Protein AF-A0AA37Q8C3-F1 (afdb_monomer_lite)

Foldseek 3Di:
DDDDDDDDDPPPPPDPPPPPDPPPPPPFDALQFAQWDWDDDPPWIFIAGHPVRHTPWIQDQLGTDCCSSLVVFPQLNVLLVLLSVLSNLLSVLLVQLVVLCVVLVVVCVPDDNDCDPVSVVSNVSSVVSNVSSVVSNVSSVVSNVSSSVRSSVPGDD

pLDDT: mean 83.64, std 17.83, range [39.44, 98.12]

Secondary structure (DSSP, 8-state):
-------------------------SS---HHHH-EEEEEETTEEEEEETTTTEEEEEEETTEE--TTTTTT-HHHHHHHHHHHHHHHHHHHHHHHHHHHHHHHHHHHTTS-S---HHHHHHHHHHHHHHHHHHHHHHHHHHHHHHHHHHHHHTS--

Structure (mmCIF, N/CA/C/O backbone):
data_AF-A0AA37Q8C3-F1
#
_entry.id   AF-A0AA37Q8C3-F1
#
loop_
_atom_site.group_PDB
_atom_site.id
_atom_site.type_symbol
_atom_site.label_atom_id
_atom_site.label_alt_id
_atom_site.label_comp_id
_atom_site.label_asym_id
_atom_site.label_entity_id
_atom_site.label_seq_id
_atom_site.pdbx_PDB_ins_code
_atom_site.Cartn_x
_atom_site.Cartn_y
_atom_site.Cartn_z
_atom_site.occupancy
_atom_site.B_iso_or_equiv
_atom_site.auth_seq_id
_atom_site.auth_comp_id
_atom_site.auth_asym_id
_atom_site.auth_atom_id
_atom_site.pdbx_PDB_model_num
ATOM 1 N N . MET A 1 1 ? -8.678 2.452 -49.371 1.00 44.50 1 MET A N 1
ATOM 2 C CA . MET A 1 1 ? -8.806 1.210 -48.578 1.00 44.50 1 MET A CA 1
ATOM 3 C C . MET A 1 1 ? -9.182 1.593 -47.155 1.00 44.50 1 MET A C 1
ATOM 5 O O . MET A 1 1 ? -8.345 2.089 -46.416 1.00 44.50 1 MET A O 1
ATOM 9 N N . ASP A 1 2 ? -10.467 1.445 -46.835 1.00 45.19 2 ASP A N 1
ATOM 10 C CA . ASP A 1 2 ? -11.097 1.770 -45.552 1.00 45.19 2 ASP A CA 1
ATOM 11 C C . ASP A 1 2 ? -10.782 0.729 -44.467 1.00 45.19 2 ASP A C 1
ATOM 13 O O . ASP A 1 2 ? -10.967 -0.470 -44.677 1.00 45.19 2 ASP A O 1
ATOM 17 N N . ARG A 1 3 ? -10.396 1.185 -43.269 1.00 43.84 3 ARG A N 1
ATOM 18 C CA . ARG A 1 3 ? -10.424 0.385 -42.029 1.00 43.84 3 ARG A CA 1
ATOM 19 C C . ARG A 1 3 ? -11.045 1.184 -40.880 1.00 43.84 3 ARG A C 1
ATOM 21 O O . ARG A 1 3 ? -10.449 1.407 -39.834 1.00 43.84 3 ARG A O 1
ATOM 28 N N . ARG A 1 4 ? -12.303 1.575 -41.084 1.00 52.53 4 ARG A N 1
ATOM 29 C CA . ARG A 1 4 ? -13.270 1.813 -40.008 1.00 52.53 4 ARG A CA 1
ATOM 30 C C . ARG A 1 4 ? -13.690 0.461 -39.428 1.00 52.53 4 ARG A C 1
ATOM 32 O O . ARG A 1 4 ? -14.392 -0.280 -40.108 1.00 52.53 4 ARG A O 1
ATOM 39 N N . ARG A 1 5 ? -13.315 0.145 -38.184 1.00 56.84 5 ARG A N 1
ATOM 40 C CA . ARG A 1 5 ? -14.065 -0.804 -37.340 1.00 56.84 5 ARG A CA 1
ATOM 41 C C . ARG A 1 5 ? -14.096 -0.326 -35.893 1.00 56.84 5 ARG A C 1
ATOM 43 O O . ARG A 1 5 ? -13.137 -0.448 -35.144 1.00 56.84 5 ARG A O 1
ATOM 50 N N . LEU A 1 6 ? -15.256 0.239 -35.580 1.00 50.44 6 LEU A N 1
ATOM 51 C CA . LEU A 1 6 ? -15.875 0.352 -34.271 1.00 50.44 6 LEU A CA 1
ATOM 52 C C . LEU A 1 6 ? -15.842 -0.996 -33.540 1.00 50.44 6 LEU A C 1
ATOM 54 O O . LEU A 1 6 ? -16.155 -2.016 -34.151 1.00 50.44 6 LEU A O 1
ATOM 58 N N . LEU A 1 7 ? -15.569 -0.975 -32.238 1.00 51.84 7 LEU A N 1
ATOM 59 C CA . LEU A 1 7 ? -16.231 -1.848 -31.268 1.00 51.84 7 LEU A CA 1
ATOM 60 C C . LEU A 1 7 ? -15.988 -1.287 -29.868 1.00 51.84 7 LEU A C 1
ATOM 62 O O . LEU A 1 7 ? -14.933 -1.458 -29.265 1.00 51.84 7 LEU A O 1
ATOM 66 N N . GLY A 1 8 ? -16.991 -0.548 -29.400 1.00 48.12 8 GLY A N 1
ATOM 67 C CA . GLY A 1 8 ? -17.129 -0.200 -28.001 1.00 48.12 8 GLY A CA 1
ATOM 68 C C . GLY A 1 8 ? -17.495 -1.438 -27.193 1.00 48.12 8 GLY A C 1
ATOM 69 O O . GLY A 1 8 ? -18.312 -2.252 -27.617 1.00 48.12 8 GLY A O 1
ATOM 70 N N . ILE A 1 9 ? -16.905 -1.544 -26.010 1.00 51.34 9 ILE A N 1
ATOM 71 C CA . ILE A 1 9 ? -17.413 -2.387 -24.933 1.00 51.34 9 ILE A CA 1
ATOM 72 C C . ILE A 1 9 ? -17.477 -1.485 -23.704 1.00 51.34 9 ILE A C 1
ATOM 74 O O . ILE A 1 9 ? -16.498 -1.294 -22.989 1.00 51.34 9 ILE A O 1
ATOM 78 N N . ALA A 1 10 ? -18.643 -0.872 -23.507 1.00 49.91 10 ALA A N 1
ATOM 79 C CA . ALA A 1 10 ? -19.016 -0.250 -22.249 1.00 49.91 10 ALA A CA 1
ATOM 80 C C . ALA A 1 10 ? -19.612 -1.350 -21.363 1.00 49.91 10 ALA A C 1
ATOM 82 O O . ALA A 1 10 ? -20.780 -1.705 -21.502 1.00 49.91 10 ALA A O 1
ATOM 83 N N . LEU A 1 11 ? -18.793 -1.927 -20.483 1.00 51.84 11 LEU A N 1
ATOM 84 C CA . LE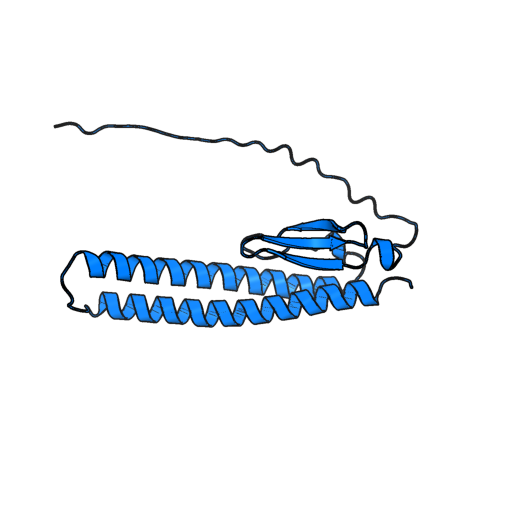U A 1 11 ? -19.265 -2.874 -19.478 1.00 51.84 11 LEU A CA 1
ATOM 85 C C . LEU A 1 11 ? -19.603 -2.098 -18.200 1.00 51.84 11 LEU A C 1
ATOM 87 O O . LEU A 1 11 ? -18.762 -1.889 -17.327 1.00 51.84 11 LEU A O 1
ATOM 91 N N . ALA A 1 12 ? -20.846 -1.628 -18.121 1.00 46.94 12 ALA A N 1
ATOM 92 C CA . ALA A 1 12 ? -21.417 -1.031 -16.921 1.00 46.94 12 ALA A CA 1
ATOM 93 C C . ALA A 1 12 ? -21.789 -2.140 -15.923 1.00 46.94 12 ALA A C 1
ATOM 95 O O . ALA A 1 12 ? -22.919 -2.621 -15.891 1.00 46.94 12 ALA A O 1
ATOM 96 N N . LEU A 1 13 ? -20.830 -2.556 -15.096 1.00 46.88 13 LEU A N 1
ATOM 97 C CA . LEU A 1 13 ? -21.109 -3.346 -13.897 1.00 46.88 13 LEU A CA 1
ATOM 98 C C . LEU A 1 13 ? -21.496 -2.393 -12.764 1.00 46.88 13 LEU A C 1
ATOM 100 O O . LEU A 1 13 ? -20.670 -1.980 -11.951 1.00 46.88 13 LEU A O 1
ATOM 104 N N . ALA A 1 14 ? -22.783 -2.046 -12.722 1.00 47.53 14 ALA A N 1
ATOM 105 C CA . ALA A 1 14 ? -23.425 -1.471 -11.549 1.00 47.53 14 ALA A CA 1
ATOM 106 C C . ALA A 1 14 ? -23.537 -2.558 -10.466 1.00 47.53 14 ALA A C 1
ATOM 108 O O . ALA A 1 14 ? -24.572 -3.192 -10.279 1.00 47.53 14 ALA A O 1
ATOM 109 N N . GLY A 1 15 ? -22.425 -2.817 -9.777 1.00 46.47 15 GLY A N 1
ATOM 110 C CA . GLY A 1 15 ? -22.418 -3.619 -8.563 1.00 46.47 15 GLY A CA 1
ATOM 111 C C . GLY A 1 15 ? -23.090 -2.834 -7.444 1.00 46.47 15 GLY A C 1
ATOM 112 O O . GLY A 1 15 ? -22.508 -1.887 -6.913 1.00 46.47 15 GLY A O 1
ATOM 113 N N . ALA A 1 16 ? -24.316 -3.230 -7.103 1.00 44.62 16 ALA A N 1
ATOM 114 C CA . ALA A 1 16 ? -25.034 -2.786 -5.919 1.00 44.62 16 ALA A CA 1
ATOM 115 C C . ALA A 1 16 ? -24.134 -2.953 -4.686 1.00 44.62 16 ALA A C 1
ATOM 117 O O . ALA A 1 16 ? -23.935 -4.049 -4.165 1.00 44.62 16 ALA A O 1
ATOM 118 N N . SER A 1 17 ? -23.544 -1.848 -4.242 1.00 50.97 17 SER A N 1
ATOM 119 C CA . SER A 1 17 ? -22.807 -1.794 -2.990 1.00 50.97 17 SER A CA 1
ATOM 120 C C . SER A 1 17 ? -23.845 -1.671 -1.888 1.00 50.97 17 SER A C 1
ATOM 122 O O . SER A 1 17 ? -24.240 -0.566 -1.529 1.00 50.97 17 SER A O 1
ATOM 124 N N . THR A 1 18 ? -24.336 -2.800 -1.376 1.00 46.38 18 THR A N 1
ATOM 125 C CA . THR A 1 18 ? -25.035 -2.809 -0.091 1.00 46.38 18 THR A CA 1
ATOM 126 C C . THR A 1 18 ? -24.061 -2.264 0.943 1.00 46.38 18 THR A C 1
ATOM 128 O O . THR A 1 18 ? -23.138 -2.956 1.377 1.00 46.38 18 THR A O 1
ATOM 131 N N . SER A 1 19 ? -24.234 -0.995 1.299 1.00 45.59 19 SER A N 1
ATOM 132 C CA . SER A 1 19 ? -23.635 -0.394 2.475 1.00 45.59 19 SER A CA 1
ATOM 133 C C . SER A 1 19 ? -24.210 -1.123 3.684 1.00 45.59 19 SER A C 1
ATOM 135 O O . SER A 1 19 ? -25.247 -0.727 4.216 1.00 45.59 19 SER A O 1
ATOM 137 N N . LEU A 1 20 ? -23.578 -2.229 4.090 1.00 50.19 20 LEU A N 1
ATOM 138 C CA . LEU A 1 20 ? -23.795 -2.766 5.424 1.00 50.19 20 LEU A CA 1
ATOM 139 C C . LEU A 1 20 ? -23.405 -1.652 6.388 1.00 50.19 20 LEU A C 1
ATOM 141 O O . LEU A 1 20 ? -22.233 -1.287 6.501 1.00 50.19 20 LEU A O 1
ATOM 145 N N . GLY A 1 21 ? -24.431 -1.066 6.999 1.00 39.44 21 GLY A N 1
ATOM 146 C CA . GLY A 1 21 ? -24.286 -0.054 8.021 1.00 39.44 21 GLY A CA 1
ATOM 147 C C . GLY A 1 21 ? -23.307 -0.552 9.070 1.00 39.44 21 GLY A C 1
ATOM 148 O O . GLY A 1 21 ? -23.418 -1.674 9.566 1.00 39.44 21 GLY A O 1
ATOM 149 N N . ALA A 1 22 ? -22.340 0.301 9.385 1.00 40.72 22 ALA A N 1
ATOM 150 C CA . ALA A 1 22 ? -21.541 0.193 10.585 1.00 40.72 22 ALA A CA 1
ATOM 151 C C . ALA A 1 22 ? -22.487 0.330 11.786 1.00 40.72 22 ALA A C 1
ATOM 153 O O . ALA A 1 22 ? -22.674 1.412 12.332 1.00 40.72 22 ALA A O 1
ATOM 154 N N . GLN A 1 23 ? -23.135 -0.767 12.167 1.00 43.19 23 GLN A N 1
ATOM 155 C CA . GLN A 1 23 ? -23.702 -0.903 13.495 1.00 43.19 23 GLN A CA 1
ATOM 156 C C . GLN A 1 23 ? -22.500 -0.980 14.428 1.00 43.19 23 GLN A C 1
ATOM 158 O O . GLN A 1 23 ? -21.840 -2.013 14.521 1.00 43.19 23 GLN A O 1
ATOM 163 N N . ALA A 1 24 ? -22.152 0.157 15.029 1.00 40.78 24 ALA A N 1
ATOM 164 C CA . ALA A 1 24 ? -21.250 0.192 16.164 1.00 40.78 24 ALA A CA 1
ATOM 165 C C . ALA A 1 24 ? -21.905 -0.649 17.271 1.00 40.78 24 ALA A C 1
ATOM 167 O O . ALA A 1 24 ? -22.980 -0.271 17.746 1.00 40.78 24 ALA A O 1
ATOM 168 N N . PRO A 1 25 ? -21.332 -1.801 17.662 1.00 47.62 25 PRO A N 1
ATOM 169 C CA . PRO A 1 25 ? -21.891 -2.577 18.749 1.00 47.62 25 PRO A CA 1
ATOM 170 C C . PRO A 1 25 ? -21.676 -1.775 20.032 1.00 47.62 25 PRO A C 1
ATOM 172 O O . PRO A 1 25 ? -20.547 -1.591 20.481 1.00 47.62 25 PRO A O 1
ATOM 175 N N . GLY A 1 26 ? -22.768 -1.300 20.629 1.00 46.50 26 GLY A N 1
ATOM 176 C CA . GLY A 1 26 ? -22.798 -0.733 21.981 1.00 46.50 26 GLY A CA 1
ATOM 177 C C . GLY A 1 26 ? -22.592 -1.775 23.092 1.00 46.50 26 GLY A C 1
ATOM 178 O O . GLY A 1 26 ? -22.906 -1.507 24.244 1.00 46.50 26 GLY A O 1
ATOM 179 N N . GLY A 1 27 ? -22.077 -2.959 22.757 1.00 53.12 27 GLY A N 1
ATOM 180 C CA . GLY A 1 27 ? -21.603 -3.983 23.681 1.00 53.12 27 GLY A CA 1
ATOM 181 C C . GLY A 1 27 ? -20.207 -4.394 23.226 1.00 53.12 27 GLY A C 1
ATOM 182 O O . GLY A 1 27 ? -20.035 -4.775 22.070 1.00 53.12 27 GLY A O 1
ATOM 183 N N . GLY A 1 28 ? -19.219 -4.216 24.104 1.00 66.19 28 GLY A N 1
ATOM 184 C CA . GLY A 1 28 ? -17.789 -4.257 23.802 1.00 66.19 28 GLY A CA 1
ATOM 185 C C . GLY A 1 28 ? -17.372 -5.408 22.892 1.00 66.19 28 GLY A C 1
ATOM 186 O O . GLY A 1 28 ? -17.532 -6.577 23.231 1.00 66.19 28 GLY A O 1
ATOM 187 N N . CYS A 1 29 ? -16.797 -5.048 21.745 1.00 78.56 29 CYS A N 1
ATOM 188 C CA . CYS A 1 29 ? -15.978 -5.940 20.934 1.00 78.56 29 CYS A CA 1
ATOM 189 C C . CYS A 1 29 ? -14.960 -6.642 21.838 1.00 78.56 29 CYS A C 1
ATOM 191 O O . CYS A 1 29 ? -14.037 -5.991 22.325 1.00 78.56 29 CYS A O 1
ATOM 193 N N . THR A 1 30 ? -15.114 -7.944 22.057 1.00 86.38 30 THR A N 1
ATOM 194 C CA . THR A 1 30 ? -14.081 -8.742 22.717 1.00 86.38 30 THR A CA 1
ATOM 195 C C . THR A 1 30 ? -12.934 -8.995 21.745 1.00 86.38 30 THR A C 1
ATOM 197 O O . THR A 1 30 ? -13.098 -8.904 20.520 1.00 86.38 30 THR A O 1
ATOM 200 N N . TYR A 1 31 ? -11.760 -9.321 22.283 1.00 88.75 31 TYR A N 1
ATOM 201 C CA . TYR A 1 31 ? -10.596 -9.652 21.467 1.00 88.75 31 TYR A CA 1
ATOM 202 C C . TYR A 1 31 ? -10.910 -10.759 20.444 1.00 88.75 31 TYR A C 1
ATOM 204 O O . TYR A 1 31 ? -10.653 -10.585 19.255 1.00 88.75 31 TYR A O 1
ATOM 212 N N . ASP A 1 32 ? -11.564 -11.841 20.866 1.00 90.06 32 ASP A N 1
ATOM 213 C CA . ASP A 1 32 ? -11.858 -12.988 19.997 1.00 90.06 32 ASP A CA 1
ATOM 214 C C . ASP A 1 32 ? -12.814 -12.655 18.843 1.00 90.06 32 ASP A C 1
ATOM 216 O O . ASP A 1 32 ? -12.698 -13.213 17.750 1.00 90.06 32 ASP A O 1
ATOM 220 N N . ALA A 1 33 ? -13.736 -11.712 19.049 1.00 90.31 33 ALA A N 1
ATOM 221 C CA . ALA A 1 33 ? -14.692 -11.301 18.025 1.00 90.31 33 ALA A CA 1
ATOM 222 C C . ALA A 1 33 ? -14.118 -10.252 17.058 1.00 90.31 33 ALA A C 1
ATOM 224 O O . ALA A 1 33 ? -14.532 -10.177 15.897 1.00 90.31 33 ALA A O 1
ATOM 225 N N . CYS A 1 34 ? -13.187 -9.415 17.527 1.00 92.31 34 CYS A N 1
ATOM 226 C CA . CYS A 1 34 ? -12.839 -8.178 16.827 1.00 92.31 34 CYS A CA 1
ATOM 227 C C . CYS A 1 34 ? -11.358 -7.978 16.537 1.00 92.31 34 CYS A C 1
ATOM 229 O O . CYS A 1 34 ? -11.037 -7.071 15.769 1.00 92.31 34 CYS A O 1
ATOM 231 N N . ALA A 1 35 ? -10.461 -8.808 17.072 1.00 94.94 35 ALA A N 1
ATOM 232 C CA . ALA A 1 35 ? -9.045 -8.721 16.751 1.00 94.94 35 ALA A CA 1
ATOM 233 C C . ALA A 1 35 ? -8.840 -8.797 15.235 1.00 94.94 35 ALA A C 1
ATOM 235 O O . ALA A 1 35 ? -9.349 -9.688 14.551 1.00 94.94 35 ALA A O 1
ATOM 236 N N . LEU A 1 36 ? -8.101 -7.829 14.703 1.00 95.75 36 LEU A N 1
ATOM 237 C CA . LEU A 1 36 ? -7.815 -7.738 13.287 1.00 95.75 36 LEU A CA 1
ATOM 238 C C . LEU A 1 36 ? -6.551 -8.520 12.958 1.00 95.75 36 LEU A C 1
ATOM 240 O O . LEU A 1 36 ? -5.516 -8.367 13.611 1.00 95.75 36 LEU A O 1
ATOM 244 N N . ARG A 1 37 ? -6.617 -9.304 11.885 1.00 95.62 37 ARG A N 1
ATOM 245 C CA . ARG A 1 37 ? -5.467 -10.010 11.319 1.00 95.62 37 ARG A CA 1
ATOM 246 C C . ARG A 1 37 ? -5.407 -9.822 9.816 1.00 95.62 37 ARG A C 1
ATOM 248 O O . ARG A 1 37 ? -6.429 -9.739 9.136 1.00 95.62 37 ARG A O 1
ATOM 255 N N . ARG A 1 38 ? -4.186 -9.756 9.295 1.00 95.25 38 ARG A N 1
ATOM 256 C CA . ARG A 1 38 ? -3.943 -9.727 7.857 1.00 95.25 38 ARG A CA 1
ATOM 257 C C . ARG A 1 38 ? -3.830 -11.150 7.340 1.00 95.25 38 ARG A C 1
ATOM 259 O O . ARG A 1 38 ? -3.016 -11.921 7.834 1.00 95.25 38 ARG A O 1
ATOM 266 N N . GLU A 1 39 ? -4.585 -11.455 6.298 1.00 94.94 39 GLU A N 1
ATOM 267 C CA . GLU A 1 39 ? -4.385 -12.646 5.484 1.00 94.94 39 GLU A CA 1
ATOM 268 C C . GLU A 1 39 ? -4.061 -12.242 4.052 1.00 94.94 39 GLU A C 1
ATOM 270 O O . GLU A 1 39 ? -4.659 -11.317 3.499 1.00 94.94 39 GLU A O 1
ATOM 275 N N . GLY A 1 40 ? -3.118 -12.950 3.440 1.00 88.12 40 GLY A N 1
ATOM 276 C CA . GLY A 1 40 ? -2.718 -12.716 2.063 1.00 88.12 40 GLY A CA 1
ATOM 277 C C . GLY A 1 40 ? -2.551 -14.019 1.305 1.00 88.12 40 GLY A C 1
ATOM 278 O O . GLY A 1 40 ? -1.899 -14.941 1.784 1.00 88.12 40 GLY A O 1
ATOM 279 N N . VAL A 1 41 ? -3.117 -14.055 0.105 1.00 82.00 41 VAL A N 1
ATOM 280 C CA . VAL A 1 41 ? -2.723 -14.963 -0.976 1.00 82.00 41 VAL A CA 1
ATOM 281 C C . VAL A 1 41 ? -1.948 -14.128 -1.998 1.00 82.00 41 VAL A C 1
ATOM 283 O O . VAL A 1 41 ? -2.094 -12.906 -2.018 1.00 82.00 41 VAL A O 1
ATOM 286 N N . PHE A 1 42 ? -1.132 -14.761 -2.841 1.00 72.56 42 PHE A N 1
ATOM 287 C CA . PHE A 1 42 ? -0.136 -14.123 -3.720 1.00 72.5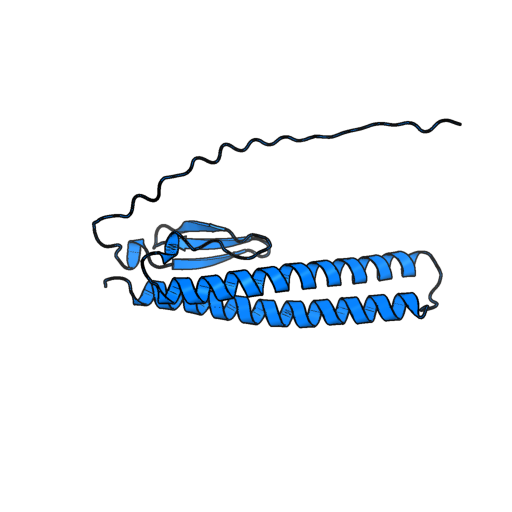6 42 PHE A CA 1
ATOM 288 C C . PHE A 1 42 ? -0.576 -12.811 -4.421 1.00 72.56 42 PHE A C 1
ATOM 290 O O . PHE A 1 42 ? 0.225 -11.887 -4.508 1.00 72.56 42 PHE A O 1
ATOM 297 N N . PHE A 1 43 ? -1.848 -12.673 -4.827 1.00 76.44 43 PHE A N 1
ATOM 298 C CA . PHE A 1 43 ? -2.399 -11.454 -5.453 1.00 76.44 43 PHE A CA 1
ATOM 299 C C . PHE A 1 43 ? -3.560 -10.780 -4.705 1.00 76.44 43 PHE A C 1
ATOM 301 O O . PHE A 1 43 ? -4.175 -9.849 -5.220 1.00 76.44 43 PHE A O 1
ATOM 308 N N . SER A 1 44 ? -3.914 -11.245 -3.510 1.00 84.88 44 SER A N 1
ATOM 309 C CA . SER A 1 44 ? -5.066 -10.722 -2.779 1.00 84.88 44 SER A CA 1
ATOM 310 C C . SER A 1 44 ? -4.780 -10.707 -1.294 1.00 84.88 44 SER A C 1
ATOM 312 O O . SER A 1 44 ? -4.642 -11.766 -0.680 1.00 84.88 44 SER A O 1
ATOM 314 N N . GLN A 1 45 ? -4.787 -9.518 -0.697 1.00 93.06 45 GLN A N 1
ATOM 315 C CA . GLN A 1 45 ? -4.756 -9.387 0.753 1.00 93.06 45 GLN A CA 1
ATOM 316 C C . GLN A 1 45 ? -6.064 -8.840 1.305 1.00 93.06 45 GLN A C 1
ATOM 318 O O . GLN A 1 45 ? -6.749 -8.006 0.706 1.00 93.06 45 GLN A O 1
ATOM 323 N N . ARG A 1 46 ? -6.414 -9.351 2.478 1.00 94.81 46 ARG A N 1
ATOM 324 C CA . ARG A 1 46 ? -7.636 -9.049 3.207 1.00 94.81 46 ARG A CA 1
ATOM 325 C C . ARG A 1 46 ? -7.312 -8.884 4.685 1.00 94.81 46 ARG A C 1
ATOM 327 O O . ARG A 1 46 ? -6.457 -9.578 5.228 1.00 94.81 46 ARG A O 1
ATOM 334 N N . ILE A 1 47 ? -8.002 -7.955 5.329 1.00 95.75 47 ILE A N 1
ATOM 335 C CA . ILE A 1 47 ? -8.021 -7.833 6.782 1.00 95.75 47 ILE A CA 1
ATOM 336 C C . ILE A 1 47 ? -9.287 -8.515 7.266 1.00 95.75 47 ILE A C 1
ATOM 338 O O . ILE A 1 47 ? -10.383 -8.199 6.791 1.00 95.75 47 ILE A O 1
ATOM 342 N N . LEU A 1 48 ? -9.120 -9.454 8.185 1.00 95.44 48 LEU A N 1
ATOM 343 C CA . LEU A 1 48 ? -10.203 -10.184 8.821 1.00 95.44 48 LEU A CA 1
ATOM 344 C C . LEU A 1 48 ? -10.347 -9.738 10.275 1.00 95.44 48 LEU A C 1
ATOM 346 O O . LEU A 1 48 ? -9.345 -9.394 10.897 1.00 95.44 48 LEU A O 1
ATOM 350 N N . ALA A 1 49 ? -11.568 -9.774 10.799 1.00 94.12 49 ALA A N 1
ATOM 351 C CA . ALA A 1 49 ? -11.874 -9.609 12.214 1.00 94.12 49 ALA A CA 1
ATOM 352 C C . ALA A 1 49 ? -12.263 -10.944 12.840 1.00 94.12 49 ALA A C 1
ATOM 354 O O . ALA A 1 49 ? -13.066 -11.691 12.270 1.00 94.12 49 ALA A O 1
ATOM 355 N N . GLY A 1 50 ? -11.725 -11.168 14.034 1.00 93.25 50 GLY A N 1
ATOM 356 C CA . GLY A 1 50 ? -12.084 -12.258 14.920 1.00 93.25 50 GLY A CA 1
ATOM 357 C C . GLY A 1 50 ? -11.693 -13.643 14.417 1.00 93.25 50 GLY A C 1
ATOM 358 O O . GLY A 1 50 ? -11.093 -13.818 13.346 1.00 93.25 50 GLY A O 1
ATOM 359 N N . VAL A 1 51 ? -12.053 -14.638 15.223 1.00 92.56 51 VAL A N 1
ATOM 360 C CA . VAL A 1 51 ? -11.812 -16.059 14.940 1.00 92.56 51 VAL A CA 1
ATOM 361 C C . VAL A 1 51 ? -12.595 -16.520 13.707 1.00 92.56 51 VAL A C 1
ATOM 363 O O . VAL A 1 51 ? -12.036 -17.210 12.856 1.00 92.56 51 VAL A O 1
ATOM 366 N N . ASP A 1 52 ? -13.828 -16.036 13.538 1.00 91.44 52 ASP A N 1
ATOM 367 C CA . ASP A 1 52 ? -14.705 -16.377 12.406 1.00 91.44 52 ASP A CA 1
ATOM 368 C C . ASP A 1 52 ? -14.197 -15.848 11.053 1.00 91.44 52 ASP A C 1
ATOM 370 O O . ASP A 1 52 ? -14.711 -16.207 9.993 1.00 91.44 52 ASP A O 1
ATOM 374 N N . GLY A 1 53 ? -13.181 -14.977 11.058 1.00 91.38 53 GLY A N 1
ATOM 375 C CA . GLY A 1 53 ? -12.532 -14.516 9.836 1.00 91.38 53 GLY A CA 1
ATOM 376 C C . GLY A 1 53 ? -13.404 -13.585 8.992 1.00 91.38 53 GLY A C 1
ATOM 377 O O . GLY A 1 53 ? -13.334 -13.608 7.760 1.00 91.38 53 GLY A O 1
ATOM 378 N N . ARG A 1 54 ? -14.219 -12.734 9.625 1.00 93.38 54 ARG A N 1
ATOM 379 C CA . ARG A 1 54 ? -15.080 -11.782 8.911 1.00 93.38 54 ARG A CA 1
ATOM 380 C C . ARG A 1 54 ? -14.231 -10.772 8.143 1.00 93.38 54 ARG A C 1
ATOM 382 O O . ARG A 1 54 ? -13.428 -10.063 8.737 1.00 93.38 54 ARG A O 1
ATOM 389 N N . VAL A 1 55 ? -14.426 -10.648 6.831 1.00 93.62 55 VAL A N 1
ATOM 390 C CA . VAL A 1 55 ? -13.667 -9.690 6.008 1.00 93.62 55 VAL A CA 1
ATOM 391 C C . VAL A 1 55 ? -14.066 -8.255 6.357 1.00 93.62 55 VAL A C 1
ATOM 393 O O . VAL A 1 55 ? -15.208 -7.858 6.149 1.00 93.62 55 VAL A O 1
ATOM 396 N N . VAL A 1 56 ? -13.105 -7.466 6.836 1.00 94.00 56 VAL A N 1
ATOM 397 C CA . VAL A 1 56 ? -13.294 -6.054 7.205 1.00 94.00 56 VAL A CA 1
ATOM 398 C C . VAL A 1 56 ? -12.778 -5.116 6.123 1.00 94.00 56 VAL A C 1
ATOM 400 O O . VAL A 1 56 ? -13.381 -4.082 5.850 1.00 94.00 56 VAL A O 1
ATOM 403 N N . ALA A 1 57 ? -11.669 -5.476 5.479 1.00 93.12 57 ALA A N 1
ATOM 404 C CA . ALA A 1 57 ? -11.117 -4.696 4.383 1.00 93.12 57 ALA A CA 1
ATOM 405 C C . ALA A 1 57 ? -10.432 -5.590 3.355 1.00 93.12 57 ALA A C 1
ATOM 407 O O . ALA A 1 57 ? -9.860 -6.629 3.684 1.00 93.12 57 ALA A O 1
ATOM 408 N N . ARG A 1 58 ? -10.458 -5.154 2.097 1.00 92.69 58 ARG A N 1
ATOM 409 C CA . ARG A 1 58 ? -9.699 -5.754 0.997 1.00 92.69 58 ARG A CA 1
ATOM 410 C C . ARG A 1 58 ? -8.647 -4.766 0.517 1.00 92.69 58 ARG A C 1
ATOM 412 O O . ARG A 1 58 ? -8.874 -3.555 0.562 1.00 92.69 58 ARG A O 1
ATOM 419 N N . GLN A 1 59 ? -7.502 -5.284 0.093 1.00 90.00 59 GLN A N 1
ATOM 420 C CA . GLN A 1 59 ? -6.435 -4.461 -0.449 1.00 90.00 59 GLN A CA 1
ATOM 421 C C . GLN A 1 59 ? -6.853 -3.930 -1.821 1.00 90.00 59 GLN A C 1
ATOM 423 O O . GLN A 1 59 ? -7.185 -4.702 -2.717 1.00 90.00 59 GLN A O 1
ATOM 428 N N . GLY A 1 60 ? -6.845 -2.607 -1.970 1.00 85.62 60 GLY A N 1
ATOM 429 C CA . GLY A 1 60 ? -6.914 -1.949 -3.269 1.00 85.62 60 GLY A CA 1
ATOM 430 C C . GLY A 1 60 ? -5.534 -1.477 -3.721 1.00 85.62 60 GLY A C 1
ATOM 431 O O . GLY A 1 60 ? -4.544 -1.609 -3.001 1.00 85.62 60 GLY A O 1
ATOM 432 N N . PHE A 1 61 ? -5.485 -0.848 -4.895 1.00 77.19 61 PHE A N 1
ATOM 433 C CA . PHE A 1 61 ? -4.254 -0.270 -5.448 1.00 77.19 61 PHE A CA 1
ATOM 434 C C . PHE A 1 61 ? -3.595 0.756 -4.506 1.00 77.19 61 PHE A C 1
ATOM 436 O O . PHE A 1 61 ? -2.377 0.803 -4.389 1.00 77.19 61 PHE A O 1
ATOM 443 N N . ALA A 1 62 ? -4.402 1.531 -3.774 1.00 81.38 62 ALA A N 1
ATOM 444 C CA . ALA A 1 62 ? -3.938 2.516 -2.792 1.00 81.38 62 ALA A CA 1
ATOM 445 C C . ALA A 1 62 ? -3.830 1.960 -1.352 1.00 81.38 62 ALA A C 1
ATOM 447 O O . ALA A 1 62 ? -3.855 2.724 -0.387 1.00 81.38 62 ALA A O 1
ATOM 448 N N . GLY A 1 63 ? -3.761 0.635 -1.188 1.00 88.38 63 GLY A N 1
ATOM 449 C CA . GLY A 1 63 ? -3.738 -0.031 0.118 1.00 88.38 63 GLY A CA 1
ATOM 450 C C . GLY A 1 63 ? -5.129 -0.310 0.698 1.00 88.38 63 GLY A C 1
ATOM 451 O O . GLY A 1 63 ? -6.128 -0.380 -0.025 1.00 88.38 63 GLY A O 1
ATOM 452 N N . PHE A 1 64 ? -5.197 -0.521 2.015 1.00 89.44 64 PHE A N 1
ATOM 453 C CA . PHE A 1 64 ? -6.444 -0.844 2.717 1.00 89.44 64 PHE A CA 1
ATOM 454 C C . PHE A 1 64 ? -7.245 0.402 3.116 1.00 89.44 64 PHE A C 1
ATOM 456 O O . PHE A 1 64 ? -6.703 1.433 3.528 1.00 89.44 64 PHE A O 1
ATOM 463 N N . ARG A 1 65 ? -8.578 0.285 3.072 1.00 89.31 65 ARG A N 1
ATOM 464 C CA . ARG A 1 65 ? -9.495 1.284 3.635 1.00 89.31 65 ARG A CA 1
ATOM 465 C C . ARG A 1 65 ? -10.009 0.825 4.996 1.00 89.31 65 ARG A C 1
ATOM 467 O O . ARG A 1 65 ? -10.910 0.002 5.057 1.00 89.31 65 ARG A O 1
ATOM 474 N N . LEU A 1 66 ? -9.406 1.347 6.066 1.00 91.06 66 LEU A N 1
ATOM 475 C CA . LEU A 1 66 ? -9.650 0.909 7.447 1.00 91.06 66 LEU A CA 1
ATOM 476 C C . LEU A 1 66 ? -10.319 1.972 8.334 1.00 91.06 66 LEU A C 1
ATOM 478 O O . LEU A 1 66 ? -10.469 1.742 9.526 1.00 91.06 66 LEU A O 1
ATOM 482 N N . ASP A 1 67 ? -10.718 3.124 7.785 1.00 88.75 67 ASP A N 1
ATOM 483 C CA . ASP A 1 67 ? -11.161 4.271 8.599 1.00 88.75 67 ASP A CA 1
ATOM 484 C C . ASP A 1 67 ? -12.353 3.920 9.502 1.00 88.75 67 ASP A C 1
ATOM 486 O O . ASP A 1 67 ? -12.357 4.259 10.680 1.00 88.75 67 ASP A O 1
ATOM 490 N N . SER A 1 68 ? -13.338 3.189 8.970 1.00 86.88 68 SER A N 1
ATOM 491 C CA . SER A 1 68 ? -14.511 2.750 9.733 1.00 86.88 68 SER A CA 1
ATOM 492 C C . SER A 1 68 ? -14.182 1.647 10.738 1.00 86.88 68 SER A C 1
ATOM 494 O O . SER A 1 68 ? -14.724 1.637 11.837 1.00 86.88 68 SER A O 1
ATOM 496 N N . ALA A 1 69 ? -13.281 0.733 10.379 1.00 88.56 69 ALA A N 1
ATOM 497 C CA . ALA A 1 69 ? -12.890 -0.386 11.229 1.00 88.56 69 ALA A CA 1
ATOM 498 C C . ALA A 1 69 ? -12.086 0.061 12.454 1.00 88.56 69 ALA A C 1
ATOM 500 O O . ALA A 1 69 ? -12.221 -0.517 13.526 1.00 88.56 69 ALA A O 1
ATOM 501 N N . LEU A 1 70 ? -11.259 1.095 12.288 1.00 92.12 70 LEU A N 1
ATOM 502 C CA . LEU A 1 70 ? -10.333 1.586 13.307 1.00 92.12 70 L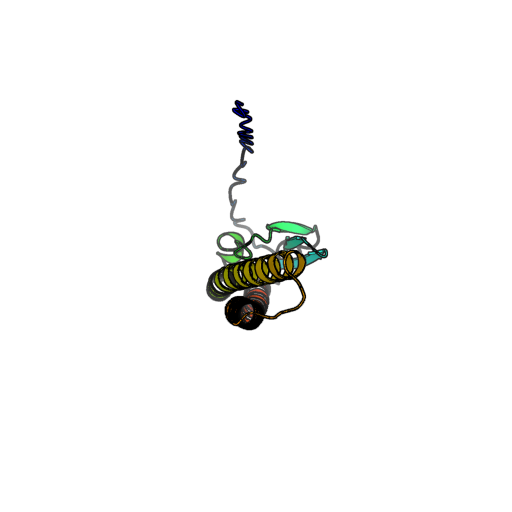EU A CA 1
ATOM 503 C C . LEU A 1 70 ? -10.854 2.816 14.054 1.00 92.12 70 LEU A C 1
ATOM 505 O O . LEU A 1 70 ? -10.117 3.378 14.859 1.00 92.12 70 LEU A O 1
ATOM 509 N N . ALA A 1 71 ? -12.096 3.239 13.801 1.00 88.94 71 ALA A N 1
ATOM 510 C CA . ALA A 1 71 ? -12.670 4.467 14.353 1.00 88.94 71 ALA A CA 1
ATOM 511 C C . ALA A 1 71 ? -12.593 4.544 15.890 1.00 88.94 71 ALA A C 1
ATOM 513 O O . ALA A 1 71 ? -12.515 5.633 16.453 1.00 88.94 71 ALA A O 1
ATOM 514 N N . THR A 1 72 ? -12.563 3.392 16.563 1.00 87.81 72 THR A N 1
ATOM 515 C CA . THR A 1 72 ? -12.477 3.274 18.023 1.00 87.81 72 THR A CA 1
ATOM 516 C C . THR A 1 72 ? -11.076 3.516 18.595 1.00 87.81 72 THR A C 1
ATOM 518 O O . THR A 1 72 ? -10.966 3.811 19.780 1.00 87.81 72 THR A O 1
ATOM 521 N N . SER A 1 73 ? -10.007 3.438 17.789 1.00 92.31 73 SER A N 1
ATOM 522 C CA . SER A 1 73 ? -8.626 3.696 18.230 1.00 92.31 73 SER A CA 1
ATOM 523 C C . SER A 1 73 ? -8.008 4.854 17.432 1.00 92.31 73 SER A C 1
ATOM 525 O O . SER A 1 73 ? -7.545 4.672 16.299 1.00 92.31 73 SER A O 1
ATOM 527 N N . PRO A 1 74 ? -7.920 6.067 18.018 1.00 94.31 74 PRO A N 1
ATOM 528 C CA . PRO A 1 74 ? -7.308 7.223 17.361 1.00 94.31 74 PRO A CA 1
ATOM 529 C C . PRO A 1 74 ? -5.857 6.983 16.918 1.00 94.31 74 PRO A C 1
ATOM 531 O O . PRO A 1 74 ? -5.433 7.498 15.879 1.00 94.31 74 PRO A O 1
ATOM 534 N N . ARG A 1 75 ? -5.099 6.173 17.676 1.00 94.81 75 ARG A N 1
ATOM 535 C CA . ARG A 1 75 ? -3.715 5.793 17.343 1.00 94.81 75 ARG A CA 1
ATOM 536 C C . ARG A 1 75 ? -3.667 4.878 16.124 1.00 94.81 75 ARG A C 1
ATOM 538 O O . ARG A 1 75 ? -2.879 5.129 15.212 1.00 94.81 75 ARG A O 1
ATOM 545 N N . ALA A 1 76 ? -4.548 3.878 16.065 1.00 96.19 76 ALA A N 1
ATOM 546 C CA . ALA A 1 76 ? -4.666 3.011 14.899 1.00 96.19 76 ALA A CA 1
ATOM 547 C C . ALA A 1 76 ? -5.057 3.800 13.641 1.00 96.19 76 ALA A C 1
ATOM 549 O O . ALA A 1 76 ? -4.468 3.599 12.578 1.00 96.19 76 ALA A O 1
ATOM 550 N N . MET A 1 77 ? -5.985 4.758 13.762 1.00 96.06 77 MET A N 1
ATOM 551 C CA . MET A 1 77 ? -6.361 5.630 12.645 1.00 96.06 77 MET A CA 1
ATOM 552 C C . MET A 1 77 ? -5.195 6.478 12.126 1.00 96.06 77 MET A C 1
ATOM 554 O O . MET A 1 77 ? -5.068 6.671 10.917 1.00 96.06 77 MET A O 1
ATOM 558 N N . ALA A 1 78 ? -4.342 7.002 13.011 1.00 96.88 78 ALA A N 1
ATOM 559 C CA . ALA A 1 78 ? -3.186 7.796 12.597 1.00 96.88 78 ALA A CA 1
ATOM 560 C C . ALA A 1 78 ? -2.213 6.978 11.731 1.00 96.88 78 ALA A C 1
ATOM 562 O O . ALA A 1 78 ? -1.827 7.424 10.651 1.00 96.88 78 ALA A O 1
ATOM 563 N N . GLU A 1 79 ? -1.893 5.755 12.150 1.00 97.44 79 GLU A N 1
ATOM 564 C CA . GLU A 1 79 ? -1.032 4.840 11.391 1.00 97.44 79 GLU A CA 1
ATOM 565 C C . GLU A 1 79 ? -1.696 4.359 10.091 1.00 97.44 79 GLU A C 1
ATOM 567 O O . GLU A 1 79 ? -1.042 4.268 9.052 1.00 97.44 79 GLU A O 1
ATOM 572 N N . ALA A 1 80 ? -3.014 4.136 10.094 1.00 96.06 80 ALA A N 1
ATOM 573 C CA . ALA A 1 80 ? -3.754 3.775 8.886 1.00 96.06 80 ALA A CA 1
ATOM 574 C C . ALA A 1 80 ? -3.731 4.884 7.819 1.00 96.06 80 ALA A C 1
ATOM 576 O O . ALA A 1 80 ? -3.666 4.594 6.620 1.00 96.06 80 ALA A O 1
ATOM 577 N N . ARG A 1 81 ? -3.725 6.161 8.230 1.00 95.50 81 ARG A N 1
ATOM 578 C CA . ARG A 1 81 ? -3.538 7.293 7.306 1.00 95.50 81 ARG A CA 1
ATOM 579 C C . ARG A 1 81 ? -2.141 7.302 6.691 1.00 95.50 81 ARG A C 1
ATOM 581 O O . ARG A 1 81 ? -2.022 7.520 5.485 1.00 95.50 81 ARG A O 1
ATOM 588 N N . ILE A 1 82 ? -1.106 7.023 7.489 1.00 96.62 82 ILE A N 1
ATOM 589 C CA . ILE A 1 82 ? 0.270 6.875 6.989 1.00 96.62 82 ILE A CA 1
ATOM 590 C C . ILE A 1 82 ? 0.324 5.727 5.977 1.00 96.62 82 ILE A C 1
ATOM 592 O O . ILE A 1 82 ? 0.804 5.927 4.864 1.00 96.62 82 ILE A O 1
ATOM 596 N N . HIS A 1 83 ? -0.249 4.566 6.313 1.00 96.06 83 HIS A N 1
ATOM 597 C CA . HIS A 1 83 ? -0.346 3.433 5.395 1.00 96.06 83 HIS A CA 1
ATOM 598 C C . HIS A 1 83 ? -0.983 3.833 4.061 1.00 96.06 83 HIS A C 1
ATOM 600 O O . HIS A 1 83 ? -0.381 3.597 3.021 1.00 96.06 83 HIS A O 1
ATOM 606 N N . ARG A 1 84 ? -2.161 4.473 4.070 1.00 95.06 84 ARG A N 1
ATOM 607 C CA . ARG A 1 84 ? -2.858 4.862 2.832 1.00 95.06 84 ARG A CA 1
ATOM 608 C C . ARG A 1 84 ? -2.016 5.794 1.963 1.00 95.06 84 ARG A C 1
ATOM 610 O O . ARG A 1 84 ? -1.953 5.608 0.751 1.00 95.06 84 ARG A O 1
ATOM 617 N N . ARG A 1 85 ? -1.380 6.797 2.572 1.00 95.75 85 ARG A N 1
ATOM 618 C CA . ARG A 1 85 ? -0.534 7.750 1.845 1.00 95.75 85 ARG A CA 1
ATOM 619 C C . ARG A 1 85 ? 0.647 7.041 1.189 1.00 95.75 85 ARG A C 1
ATOM 621 O O . ARG A 1 85 ? 0.867 7.194 -0.008 1.00 95.75 85 ARG A O 1
ATOM 628 N N . GLU A 1 86 ? 1.391 6.264 1.968 1.00 96.81 86 GLU A N 1
ATOM 629 C CA . GLU A 1 86 ? 2.605 5.602 1.490 1.00 96.81 86 GLU A CA 1
ATOM 630 C C . GLU A 1 86 ? 2.284 4.469 0.505 1.00 96.81 86 GLU A C 1
ATOM 632 O O . GLU A 1 86 ? 2.977 4.333 -0.500 1.00 96.81 86 GLU A O 1
ATOM 637 N N . ALA A 1 87 ? 1.196 3.718 0.716 1.00 95.38 87 ALA A N 1
ATOM 638 C CA . ALA A 1 87 ? 0.724 2.689 -0.211 1.00 95.38 87 ALA A CA 1
ATOM 639 C C . ALA A 1 87 ? 0.273 3.289 -1.549 1.00 95.38 87 ALA A C 1
ATOM 641 O O . ALA A 1 87 ? 0.591 2.736 -2.597 1.00 95.38 87 ALA A O 1
ATOM 642 N N . GLY A 1 88 ? -0.421 4.432 -1.530 1.00 94.12 88 GLY A N 1
ATOM 643 C CA . GLY A 1 88 ? -0.813 5.138 -2.750 1.00 94.12 88 GLY A CA 1
ATOM 644 C C . GLY A 1 88 ? 0.394 5.599 -3.569 1.00 94.12 88 GLY A C 1
ATOM 645 O O . GLY A 1 88 ? 0.466 5.330 -4.767 1.00 94.12 88 GLY A O 1
ATOM 646 N N . VAL A 1 89 ? 1.376 6.233 -2.918 1.00 96.12 89 VAL A N 1
ATOM 647 C CA . VAL A 1 89 ? 2.621 6.663 -3.580 1.00 96.12 89 VAL A CA 1
ATOM 648 C C . VAL A 1 89 ? 3.409 5.460 -4.101 1.00 96.12 89 VAL A C 1
ATOM 650 O O . VAL A 1 89 ? 3.869 5.479 -5.241 1.00 96.12 89 VAL A O 1
ATOM 653 N N . ALA A 1 90 ? 3.530 4.399 -3.300 1.00 95.69 90 ALA A N 1
ATOM 654 C CA . ALA A 1 90 ? 4.191 3.165 -3.704 1.00 95.69 90 ALA A CA 1
ATOM 655 C C . ALA A 1 90 ? 3.533 2.544 -4.941 1.00 95.69 90 ALA A C 1
ATOM 657 O O . ALA A 1 90 ? 4.231 2.230 -5.902 1.00 95.69 90 ALA A O 1
ATOM 658 N N . GLY A 1 91 ? 2.202 2.418 -4.943 1.00 93.62 91 GLY A N 1
ATOM 659 C CA . GLY A 1 91 ? 1.444 1.859 -6.061 1.00 93.62 91 GLY A CA 1
ATOM 660 C C . GLY A 1 91 ? 1.684 2.625 -7.360 1.00 93.62 91 GLY A C 1
ATOM 661 O O . GLY A 1 91 ? 1.995 2.015 -8.380 1.00 93.62 91 GLY A O 1
ATOM 662 N N . VAL A 1 92 ? 1.624 3.962 -7.315 1.00 95.88 92 VAL A N 1
ATOM 663 C CA . VAL A 1 92 ? 1.889 4.814 -8.488 1.00 95.88 92 VAL A CA 1
ATOM 664 C C . VAL A 1 92 ? 3.315 4.630 -9.007 1.00 95.88 92 VAL A C 1
ATOM 666 O O . VAL A 1 92 ? 3.499 4.430 -10.205 1.00 95.88 92 VAL A O 1
ATOM 669 N N . LEU A 1 93 ? 4.318 4.666 -8.127 1.00 96.62 93 LEU A N 1
ATOM 670 C CA . LEU A 1 93 ? 5.723 4.537 -8.523 1.00 96.62 93 LEU A CA 1
ATOM 671 C C . LEU A 1 93 ? 6.045 3.154 -9.094 1.00 96.62 93 LEU A C 1
ATOM 673 O O . LEU A 1 93 ? 6.726 3.057 -10.111 1.00 96.62 93 LEU A O 1
ATOM 677 N N . LEU A 1 94 ? 5.531 2.091 -8.474 1.00 95.62 94 LEU A N 1
ATOM 678 C CA . LEU A 1 94 ? 5.713 0.7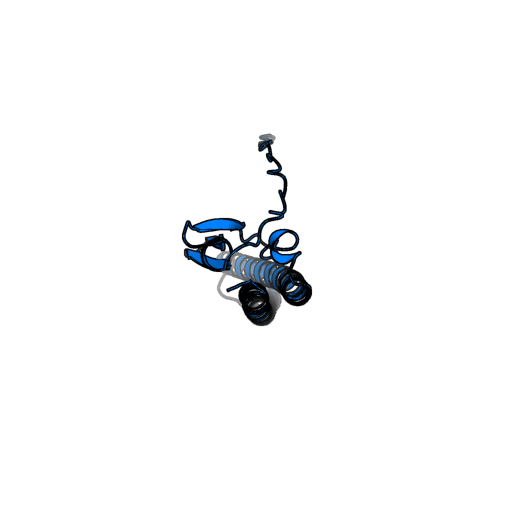23 -8.957 1.00 95.62 94 LEU A CA 1
ATOM 679 C C . LEU A 1 94 ? 5.030 0.518 -10.312 1.00 95.62 94 LEU A C 1
ATOM 681 O O . LEU A 1 94 ? 5.618 -0.092 -11.204 1.00 95.62 94 LEU A O 1
ATOM 685 N N . LEU A 1 95 ? 3.821 1.058 -10.497 1.00 95.12 95 LEU A N 1
ATOM 686 C CA . LEU A 1 95 ? 3.122 0.990 -11.778 1.00 95.12 95 LEU A CA 1
ATOM 687 C C . LEU A 1 95 ? 3.875 1.766 -12.864 1.00 95.12 95 LEU A C 1
ATOM 689 O O . LEU A 1 95 ? 4.120 1.220 -13.936 1.00 95.12 95 LEU A O 1
ATOM 693 N N . ALA A 1 96 ? 4.284 3.004 -12.582 1.00 96.12 96 ALA A N 1
ATOM 694 C CA . ALA A 1 96 ? 5.042 3.825 -13.523 1.00 96.12 96 ALA A CA 1
ATOM 695 C C . ALA A 1 96 ? 6.378 3.167 -13.901 1.00 96.12 96 ALA A C 1
ATOM 697 O O . ALA A 1 96 ? 6.706 3.073 -15.084 1.00 96.12 96 ALA A O 1
ATOM 698 N N . GLY A 1 97 ? 7.106 2.636 -12.914 1.00 96.19 97 GLY A N 1
ATOM 699 C CA . GLY A 1 97 ? 8.348 1.901 -13.137 1.00 96.19 97 GLY A CA 1
ATOM 700 C C . GLY A 1 97 ? 8.152 0.654 -13.999 1.00 96.19 97 GLY A C 1
ATOM 701 O O . GLY A 1 97 ? 8.909 0.434 -14.944 1.00 96.19 97 GLY A O 1
ATOM 702 N N . SER A 1 98 ? 7.086 -0.109 -13.737 1.00 94.19 98 SER A N 1
ATOM 703 C CA . SER A 1 98 ? 6.731 -1.303 -14.516 1.00 94.19 98 SER A CA 1
ATOM 704 C C . SER A 1 98 ? 6.375 -0.960 -15.964 1.00 94.19 98 SER A C 1
ATOM 706 O O . SER A 1 98 ? 6.815 -1.648 -16.882 1.00 94.19 98 SER A O 1
ATOM 708 N N . VAL A 1 99 ? 5.615 0.118 -16.185 1.00 96.44 99 VAL A N 1
ATOM 709 C CA . VAL A 1 99 ? 5.247 0.583 -17.531 1.00 96.44 99 VAL A CA 1
ATOM 710 C C . VAL A 1 99 ? 6.482 1.038 -18.305 1.00 96.44 99 VAL A C 1
ATOM 712 O O . VAL A 1 99 ? 6.665 0.610 -19.441 1.00 96.44 99 VAL A O 1
ATOM 715 N N . LEU A 1 100 ? 7.357 1.847 -17.698 1.00 94.69 100 LEU A N 1
ATOM 716 C CA . LEU A 1 100 ? 8.598 2.290 -18.342 1.00 94.69 100 LEU A CA 1
ATOM 717 C C . LEU A 1 100 ? 9.503 1.110 -18.710 1.00 94.69 100 LEU A C 1
ATOM 719 O O . LEU A 1 100 ? 10.002 1.047 -19.832 1.00 94.69 100 LEU A O 1
ATOM 723 N N . GLY A 1 101 ? 9.667 0.152 -17.794 1.00 91.19 101 GLY A N 1
ATOM 724 C CA . GLY A 1 101 ? 10.437 -1.063 -18.052 1.00 91.19 101 GLY A CA 1
ATOM 725 C C . GLY A 1 101 ? 9.850 -1.895 -19.194 1.00 91.19 101 GLY A C 1
ATOM 726 O O . GLY A 1 101 ? 10.577 -2.298 -20.098 1.00 91.19 101 GLY A O 1
ATOM 727 N N . ALA A 1 102 ? 8.530 -2.103 -19.201 1.00 92.31 102 ALA A N 1
ATOM 728 C CA . ALA A 1 102 ? 7.851 -2.851 -20.255 1.00 92.31 102 ALA A CA 1
ATOM 729 C C . ALA A 1 102 ? 7.978 -2.170 -21.627 1.00 92.31 102 ALA A C 1
ATOM 731 O O . ALA A 1 102 ? 8.275 -2.841 -22.613 1.00 92.31 102 ALA A O 1
ATOM 732 N N . VAL A 1 103 ? 7.800 -0.846 -21.696 1.00 91.50 103 VAL A N 1
ATOM 733 C CA . VAL A 1 103 ? 7.952 -0.078 -22.943 1.00 91.50 103 VAL A CA 1
ATOM 734 C C . VAL A 1 103 ? 9.379 -0.185 -23.474 1.00 91.50 103 VAL A C 1
ATOM 736 O O . VAL A 1 103 ? 9.555 -0.479 -24.654 1.00 91.50 103 VAL A O 1
ATOM 739 N N . ALA A 1 104 ? 10.388 -0.023 -22.615 1.00 88.56 104 ALA A N 1
ATOM 740 C CA . ALA A 1 104 ? 11.785 -0.137 -23.022 1.00 88.56 104 ALA A CA 1
ATOM 741 C C . ALA A 1 104 ? 12.132 -1.543 -23.547 1.00 88.56 104 ALA A C 1
ATOM 743 O O . ALA A 1 104 ? 12.849 -1.664 -24.538 1.00 88.56 104 ALA A O 1
ATOM 744 N N . LEU A 1 105 ? 11.593 -2.599 -22.927 1.00 86.75 105 LEU A N 1
ATOM 745 C CA . LEU A 1 105 ? 11.785 -3.984 -23.375 1.00 86.75 105 LEU A CA 1
ATOM 746 C C . LEU A 1 105 ? 11.085 -4.276 -24.709 1.00 86.75 105 LEU A C 1
ATOM 748 O O . LEU A 1 105 ? 11.670 -4.915 -25.580 1.00 86.75 105 LEU A O 1
ATOM 752 N N . ILE A 1 106 ? 9.847 -3.802 -24.887 1.00 89.19 106 ILE A N 1
ATOM 753 C CA . ILE A 1 106 ? 9.110 -3.961 -26.150 1.00 89.19 106 ILE A CA 1
ATOM 754 C C . ILE A 1 106 ? 9.840 -3.232 -27.278 1.00 89.19 106 ILE A C 1
ATOM 756 O O . ILE A 1 106 ? 9.980 -3.785 -28.366 1.00 89.19 106 ILE A O 1
ATOM 760 N N . ASP A 1 107 ? 10.328 -2.020 -27.027 1.00 85.38 107 ASP A N 1
ATOM 761 C CA . ASP A 1 107 ? 11.071 -1.245 -28.019 1.00 85.38 107 ASP A CA 1
ATOM 762 C C . ASP A 1 107 ? 12.397 -1.925 -28.399 1.00 85.38 107 ASP A C 1
ATOM 764 O O . ASP A 1 107 ? 12.685 -2.113 -29.579 1.00 85.38 107 ASP A O 1
ATOM 768 N N . ALA A 1 108 ? 13.145 -2.419 -27.405 1.00 82.75 108 ALA A N 1
ATOM 769 C CA . ALA A 1 108 ? 14.380 -3.178 -27.619 1.00 82.75 108 ALA A CA 1
ATOM 770 C C . ALA A 1 108 ? 14.177 -4.504 -28.378 1.00 82.75 108 ALA A C 1
ATOM 772 O O . ALA A 1 108 ? 15.136 -5.056 -28.906 1.00 82.75 108 ALA A O 1
ATOM 773 N N . SER A 1 109 ? 12.950 -5.034 -28.431 1.00 84.25 109 SER A N 1
ATOM 774 C CA . SER A 1 109 ? 12.640 -6.249 -29.197 1.00 84.25 109 SER A CA 1
ATOM 775 C C . SER A 1 109 ? 12.393 -5.999 -30.690 1.00 84.25 109 SER A C 1
ATOM 777 O O . SER A 1 109 ? 12.380 -6.954 -31.465 1.00 84.25 109 SER A O 1
ATOM 779 N N . ARG A 1 110 ? 12.158 -4.741 -31.097 1.00 84.38 110 ARG A N 1
ATOM 780 C CA . ARG A 1 110 ? 11.767 -4.378 -32.472 1.00 84.38 110 ARG A CA 1
ATOM 781 C C . ARG A 1 110 ? 12.942 -3.951 -33.335 1.00 84.38 110 ARG A C 1
ATOM 783 O O . ARG A 1 110 ? 13.028 -4.377 -34.482 1.00 84.38 110 ARG A O 1
ATOM 790 N N . ASP A 1 111 ? 13.835 -3.150 -32.773 1.00 66.81 111 ASP A N 1
ATOM 791 C CA . ASP A 1 111 ? 15.071 -2.745 -33.434 1.00 66.81 111 ASP A CA 1
ATOM 792 C C . ASP A 1 111 ? 16.223 -3.498 -32.775 1.00 66.81 111 ASP A C 1
ATOM 794 O O . ASP A 1 111 ? 16.189 -3.715 -31.566 1.00 66.81 111 ASP A O 1
ATOM 798 N N . GLY A 1 112 ? 17.231 -3.909 -33.548 1.00 64.50 112 GLY A N 1
ATOM 799 C CA . GLY A 1 112 ? 18.384 -4.662 -33.045 1.00 64.50 112 GLY A CA 1
ATOM 800 C C . GLY A 1 112 ? 19.057 -4.058 -31.797 1.00 64.50 112 GLY A C 1
ATOM 801 O O . GLY A 1 112 ? 18.786 -2.929 -31.396 1.00 64.50 112 GLY A O 1
ATOM 802 N N . VAL A 1 113 ? 19.969 -4.837 -31.203 1.00 63.34 113 VAL A N 1
ATOM 803 C CA . VAL A 1 113 ? 20.529 -4.740 -29.830 1.00 63.34 113 VAL A CA 1
ATOM 804 C C . VAL A 1 113 ? 21.220 -3.403 -29.462 1.00 63.34 113 VAL A C 1
ATOM 806 O O . VAL A 1 113 ? 21.774 -3.279 -28.373 1.00 63.34 113 VAL A O 1
ATOM 809 N N . GLU A 1 114 ? 21.188 -2.362 -30.298 1.00 76.94 114 GLU A N 1
ATOM 810 C CA . GLU A 1 114 ? 21.701 -1.052 -29.899 1.00 76.94 114 GLU A CA 1
ATOM 811 C C . GLU A 1 114 ? 20.842 -0.414 -28.798 1.00 76.94 114 GLU A C 1
ATOM 813 O O . GLU A 1 114 ? 19.654 -0.090 -28.943 1.00 76.94 114 GLU A O 1
ATOM 818 N N . LEU A 1 115 ? 21.490 -0.218 -27.652 1.00 76.25 115 LEU A N 1
ATOM 819 C CA . LEU A 1 115 ? 20.929 0.472 -26.508 1.00 76.25 115 LEU A CA 1
ATOM 820 C C . LEU A 1 115 ? 21.024 1.982 -26.760 1.00 76.25 115 LEU A C 1
ATOM 822 O O . LEU A 1 115 ? 22.030 2.618 -26.453 1.00 76.25 115 LEU A O 1
ATOM 826 N N . SER A 1 116 ? 19.978 2.569 -27.338 1.00 85.19 116 SER A N 1
ATOM 827 C CA . SER A 1 116 ? 19.922 4.023 -27.496 1.00 85.19 116 SER A CA 1
ATOM 828 C C . SER A 1 116 ? 19.919 4.725 -26.128 1.00 85.19 116 SER A C 1
ATOM 830 O O . SER A 1 116 ? 19.401 4.196 -25.137 1.00 85.19 116 SER A O 1
ATOM 832 N N . ASN A 1 117 ? 20.437 5.958 -26.068 1.00 86.94 117 ASN A N 1
ATOM 833 C CA . ASN A 1 117 ? 20.410 6.781 -24.847 1.00 86.94 117 ASN A CA 1
ATOM 834 C C . ASN A 1 117 ? 18.984 6.925 -24.277 1.00 86.94 117 ASN A C 1
ATOM 836 O O . ASN A 1 117 ? 18.783 6.949 -23.062 1.00 86.94 117 ASN A O 1
ATOM 840 N N . THR A 1 118 ? 17.972 6.962 -25.146 1.00 85.38 118 THR A N 1
ATOM 841 C CA . THR A 1 118 ? 16.559 7.011 -24.751 1.00 85.38 118 THR A CA 1
ATOM 842 C C . THR A 1 118 ? 16.120 5.731 -24.033 1.00 85.38 118 THR A C 1
ATOM 844 O O . THR A 1 118 ? 15.490 5.802 -22.980 1.00 85.38 118 THR A O 1
ATOM 847 N N . ARG A 1 119 ? 16.498 4.547 -24.534 1.00 84.69 119 ARG A N 1
ATOM 848 C CA . ARG A 1 119 ? 16.183 3.261 -23.878 1.00 84.69 119 ARG A CA 1
ATOM 849 C C . ARG A 1 119 ? 16.878 3.143 -22.528 1.00 84.69 119 ARG A C 1
ATOM 851 O O . ARG A 1 119 ? 16.247 2.775 -21.538 1.00 84.69 119 ARG A O 1
ATOM 858 N N . ALA A 1 120 ? 18.159 3.502 -22.481 1.00 88.19 120 ALA A N 1
ATOM 859 C CA . ALA A 1 120 ? 18.938 3.486 -21.250 1.00 88.19 120 ALA A CA 1
ATOM 860 C C . ALA A 1 120 ? 18.312 4.393 -20.177 1.00 88.19 120 ALA A C 1
ATOM 862 O O . ALA A 1 120 ? 18.134 3.969 -19.036 1.00 88.19 120 ALA A O 1
ATOM 863 N N . THR A 1 121 ? 17.900 5.612 -20.543 1.00 90.00 121 THR A N 1
ATOM 864 C CA . THR A 1 121 ? 17.260 6.540 -19.596 1.00 90.00 121 THR A CA 1
ATOM 865 C C . THR A 1 121 ? 15.895 6.042 -19.121 1.00 90.00 121 THR A C 1
ATOM 867 O O . THR A 1 121 ? 15.618 6.129 -17.926 1.00 90.00 121 THR A O 1
ATOM 870 N N . MET A 1 122 ? 15.071 5.449 -19.994 1.00 90.75 122 MET A N 1
ATOM 871 C CA . MET A 1 122 ? 13.793 4.837 -19.597 1.00 90.75 122 MET A CA 1
ATOM 872 C C . MET A 1 122 ? 13.978 3.672 -18.618 1.00 90.75 122 MET A C 1
ATOM 874 O O . MET A 1 122 ? 13.257 3.598 -17.623 1.00 90.75 122 MET A O 1
ATOM 878 N N . LEU A 1 123 ? 14.956 2.792 -18.859 1.00 91.50 123 LEU A N 1
ATOM 879 C CA . LEU A 1 123 ? 15.260 1.670 -17.964 1.00 91.50 123 LEU A CA 1
ATOM 880 C C . LEU A 1 123 ? 15.752 2.152 -16.599 1.00 91.50 123 LEU A C 1
ATOM 882 O O . LEU A 1 123 ? 15.253 1.695 -15.571 1.00 91.50 123 LEU A O 1
ATOM 88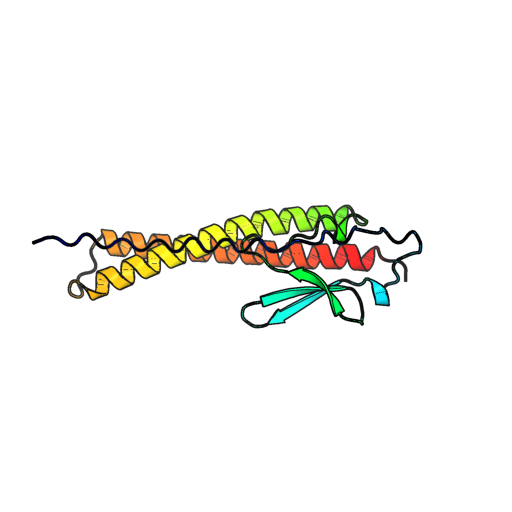6 N N . VAL A 1 124 ? 16.687 3.105 -16.577 1.00 94.12 124 VAL A N 1
ATOM 887 C CA . VAL A 1 124 ? 17.211 3.678 -15.328 1.00 94.12 124 VAL A CA 1
ATOM 888 C C . VAL A 1 124 ? 16.104 4.393 -14.553 1.00 94.12 124 VAL A C 1
ATOM 890 O O . VAL A 1 124 ? 15.971 4.187 -13.346 1.00 94.12 124 VAL A O 1
ATOM 893 N N . ALA A 1 125 ? 15.263 5.180 -15.230 1.00 94.88 125 ALA A N 1
ATOM 894 C CA . ALA A 1 125 ? 14.126 5.846 -14.602 1.00 94.88 125 ALA A CA 1
ATOM 895 C C . ALA A 1 125 ? 13.113 4.835 -14.046 1.00 94.88 125 ALA A C 1
ATOM 897 O O . ALA A 1 125 ? 12.680 4.965 -12.900 1.00 94.88 125 ALA A O 1
ATOM 898 N N . GLY A 1 126 ? 12.774 3.798 -14.818 1.00 96.25 126 GLY A N 1
ATOM 899 C CA . GLY A 1 126 ? 11.848 2.752 -14.394 1.00 96.25 126 GLY A CA 1
ATOM 900 C C . GLY A 1 126 ? 12.361 1.961 -13.188 1.00 96.25 126 GLY A C 1
ATOM 901 O O . GLY A 1 126 ? 11.620 1.736 -12.225 1.00 96.25 126 GLY A O 1
ATOM 902 N N . ALA A 1 127 ? 13.649 1.611 -13.189 1.00 96.12 127 ALA A N 1
ATOM 903 C CA . ALA A 1 127 ? 14.312 0.970 -12.058 1.00 96.12 127 ALA A CA 1
ATOM 904 C C . ALA A 1 127 ? 14.321 1.881 -10.820 1.00 96.12 127 ALA A C 1
ATOM 906 O O . ALA A 1 127 ? 13.948 1.444 -9.732 1.00 96.12 127 ALA A O 1
ATOM 907 N N . GLY A 1 128 ? 14.663 3.162 -10.986 1.00 97.62 128 GLY A N 1
ATOM 908 C CA . GLY A 1 128 ? 14.649 4.150 -9.907 1.00 97.62 128 GLY A CA 1
ATOM 909 C C . GLY A 1 128 ? 13.266 4.314 -9.271 1.00 97.62 128 GLY A C 1
ATOM 910 O O . GLY A 1 128 ? 13.133 4.241 -8.048 1.00 97.62 128 GLY A O 1
ATOM 911 N N . MET A 1 129 ? 12.217 4.454 -10.088 1.00 97.56 129 MET A N 1
ATOM 912 C CA . MET A 1 129 ? 10.832 4.509 -9.604 1.00 97.56 129 MET A CA 1
ATOM 913 C C . MET A 1 129 ? 10.443 3.234 -8.856 1.00 97.56 129 MET A C 1
ATOM 915 O O . MET A 1 129 ? 9.839 3.314 -7.788 1.00 97.56 129 MET A O 1
ATOM 919 N N . SER A 1 130 ? 10.834 2.066 -9.369 1.00 96.94 130 SER A N 1
ATOM 920 C CA . SER A 1 130 ? 10.530 0.780 -8.736 1.00 96.94 130 SER A CA 1
ATOM 921 C C . SER A 1 130 ? 11.216 0.631 -7.375 1.00 96.94 130 SER A C 1
ATOM 923 O O . SER A 1 130 ? 10.586 0.188 -6.416 1.00 96.94 130 SER A O 1
ATOM 925 N N . LEU A 1 131 ? 12.476 1.064 -7.253 1.00 97.88 131 LEU A N 1
ATOM 926 C CA . LEU A 1 131 ? 13.219 1.052 -5.989 1.00 97.88 131 LEU A CA 1
ATOM 927 C C . LEU A 1 131 ? 12.574 1.964 -4.942 1.00 97.88 131 LEU A C 1
ATOM 929 O O . LEU A 1 131 ? 12.309 1.533 -3.817 1.00 97.88 131 LEU A O 1
ATOM 933 N N . VAL A 1 132 ? 12.267 3.212 -5.312 1.00 97.88 132 VAL A N 1
ATOM 934 C CA . VAL A 1 132 ? 11.608 4.157 -4.398 1.00 97.88 132 VAL A CA 1
ATOM 935 C C . VAL A 1 132 ? 10.202 3.671 -4.044 1.00 97.88 132 VAL A C 1
ATOM 937 O O . VAL A 1 132 ? 9.812 3.721 -2.878 1.00 97.88 132 VAL A O 1
ATOM 940 N N . GLY A 1 133 ? 9.453 3.151 -5.019 1.00 97.00 133 GLY A N 1
ATOM 941 C CA . GLY A 1 133 ? 8.135 2.557 -4.807 1.00 97.00 133 GLY A CA 1
ATOM 942 C C . GLY A 1 133 ? 8.180 1.378 -3.834 1.00 97.00 133 GLY A C 1
ATOM 943 O O . GLY A 1 133 ? 7.381 1.323 -2.900 1.00 97.00 133 GLY A O 1
ATOM 944 N N . GLY A 1 134 ? 9.167 0.491 -3.974 1.00 96.62 134 GLY A N 1
ATOM 945 C CA . GLY A 1 134 ? 9.404 -0.618 -3.051 1.00 96.62 134 GLY A CA 1
ATOM 946 C C . GLY A 1 134 ? 9.720 -0.147 -1.631 1.00 96.62 134 GLY A C 1
ATOM 947 O O . GLY A 1 134 ? 9.135 -0.643 -0.668 1.00 96.62 134 GLY A O 1
ATOM 948 N N . TRP A 1 135 ? 10.577 0.867 -1.475 1.00 98.12 135 TRP A N 1
ATOM 949 C CA . TRP A 1 135 ? 10.865 1.453 -0.162 1.00 98.12 135 TRP A CA 1
ATOM 950 C C . TRP A 1 135 ? 9.615 2.060 0.495 1.00 98.12 135 TRP A C 1
ATOM 952 O O . TRP A 1 135 ? 9.348 1.824 1.675 1.00 98.12 135 TRP A O 1
ATOM 962 N N . ARG A 1 136 ? 8.793 2.776 -0.277 1.00 97.44 136 ARG A N 1
ATOM 963 C CA . ARG A 1 136 ? 7.511 3.334 0.186 1.00 97.44 136 ARG A CA 1
ATOM 964 C C . ARG A 1 136 ? 6.521 2.237 0.585 1.00 97.44 136 ARG A C 1
ATOM 966 O O . ARG A 1 136 ? 5.865 2.362 1.619 1.00 97.44 136 ARG A O 1
ATOM 973 N N . ALA A 1 137 ? 6.471 1.131 -0.160 1.00 95.81 137 ALA A N 1
ATOM 974 C CA . ALA A 1 137 ? 5.646 -0.027 0.181 1.00 95.81 137 ALA A CA 1
ATOM 975 C C . ALA A 1 137 ? 6.047 -0.636 1.535 1.00 95.81 137 ALA A C 1
ATOM 977 O O . ALA A 1 137 ? 5.178 -0.970 2.337 1.00 95.81 137 ALA A O 1
ATOM 978 N N . GLN A 1 138 ? 7.348 -0.701 1.840 1.00 97.06 138 GLN A N 1
ATOM 979 C CA . GLN A 1 138 ? 7.842 -1.163 3.144 1.00 97.06 138 GLN A CA 1
ATOM 980 C C . GLN A 1 138 ? 7.400 -0.244 4.292 1.00 97.06 138 GLN A C 1
ATOM 982 O O . GLN A 1 138 ? 7.016 -0.718 5.363 1.00 97.06 138 GLN A O 1
ATOM 987 N N . ILE A 1 139 ? 7.422 1.078 4.089 1.00 98.00 139 ILE A N 1
ATOM 988 C CA . ILE A 1 139 ? 6.915 2.035 5.086 1.00 98.00 139 ILE A CA 1
ATOM 989 C C . ILE A 1 139 ? 5.411 1.826 5.296 1.00 98.00 139 ILE A C 1
ATOM 991 O O . ILE A 1 139 ? 4.954 1.768 6.442 1.00 98.00 139 ILE A O 1
ATOM 995 N N . ALA A 1 140 ? 4.658 1.669 4.205 1.00 96.31 140 ALA A N 1
ATOM 996 C CA . ALA A 1 140 ? 3.226 1.412 4.253 1.00 96.31 140 ALA A CA 1
ATOM 997 C C . ALA A 1 140 ? 2.900 0.114 5.007 1.00 96.31 140 ALA A C 1
ATOM 999 O O . ALA A 1 140 ? 1.960 0.096 5.803 1.00 96.31 140 ALA A O 1
ATOM 1000 N N . ASP A 1 141 ? 3.676 -0.950 4.798 1.00 95.69 141 ASP A N 1
ATOM 1001 C CA . ASP A 1 141 ? 3.505 -2.236 5.478 1.00 95.69 141 ASP A CA 1
ATOM 1002 C C . ASP A 1 141 ? 3.722 -2.115 6.990 1.00 95.69 141 ASP A C 1
ATOM 1004 O O . ASP A 1 141 ? 2.874 -2.509 7.792 1.00 95.69 141 ASP A O 1
ATOM 1008 N N . ARG A 1 142 ? 4.816 -1.461 7.397 1.00 97.94 142 ARG A N 1
ATOM 1009 C CA . ARG A 1 142 ? 5.104 -1.207 8.815 1.00 97.94 142 ARG A CA 1
ATOM 1010 C C . ARG A 1 142 ? 4.008 -0.372 9.477 1.00 97.94 142 ARG A C 1
ATOM 1012 O O . ARG A 1 142 ? 3.634 -0.663 10.610 1.00 97.94 142 ARG A O 1
ATOM 1019 N N . ALA A 1 143 ? 3.499 0.650 8.787 1.00 97.69 143 ALA A N 1
ATOM 1020 C CA . ALA A 1 143 ? 2.398 1.474 9.284 1.00 97.69 143 ALA A CA 1
ATOM 1021 C C . ALA A 1 143 ? 1.105 0.663 9.442 1.00 97.69 143 ALA A C 1
ATOM 1023 O O . ALA A 1 143 ? 0.436 0.775 10.464 1.00 97.69 143 ALA A O 1
ATOM 1024 N N . LEU A 1 144 ? 0.789 -0.223 8.491 1.00 97.00 144 LEU A N 1
ATOM 1025 C CA . LEU A 1 144 ? -0.351 -1.132 8.614 1.00 97.00 144 LEU A CA 1
ATOM 1026 C C . LEU A 1 144 ? -0.208 -2.048 9.832 1.00 97.00 144 LEU A C 1
ATOM 1028 O O . LEU A 1 144 ? -1.137 -2.148 10.628 1.00 97.00 144 LEU A O 1
ATOM 1032 N N . ASN A 1 145 ? 0.958 -2.670 10.015 1.00 97.38 145 ASN A N 1
ATOM 1033 C CA . ASN A 1 145 ? 1.201 -3.560 11.152 1.00 97.38 145 ASN A CA 1
ATOM 1034 C C . ASN A 1 145 ? 1.053 -2.816 12.489 1.00 97.38 145 ASN A C 1
ATOM 1036 O O . ASN A 1 145 ? 0.427 -3.334 13.413 1.00 97.38 145 ASN A O 1
ATOM 1040 N N . ARG A 1 146 ? 1.547 -1.571 12.582 1.00 98.12 146 ARG A N 1
ATOM 1041 C CA . ARG A 1 146 ? 1.334 -0.718 13.764 1.00 98.12 146 ARG A CA 1
ATOM 1042 C C . ARG A 1 146 ? -0.133 -0.345 13.957 1.00 98.12 146 ARG A C 1
ATOM 1044 O O . ARG A 1 146 ? -0.603 -0.373 15.089 1.00 98.12 146 ARG A O 1
ATOM 1051 N N . ALA A 1 147 ? -0.861 -0.029 12.886 1.00 97.62 147 ALA A N 1
ATOM 1052 C CA . ALA A 1 147 ? -2.286 0.285 12.961 1.00 97.62 147 ALA A CA 1
ATOM 1053 C C . ALA A 1 147 ? -3.090 -0.888 13.542 1.00 97.62 147 ALA A C 1
ATOM 1055 O O . ALA A 1 147 ? -3.862 -0.698 14.480 1.00 97.62 147 ALA A O 1
ATOM 1056 N N . LEU A 1 148 ? -2.860 -2.103 13.029 1.00 96.88 148 LEU A N 1
ATOM 1057 C CA . LEU A 1 148 ? -3.507 -3.321 13.526 1.00 96.88 148 LEU A CA 1
ATOM 1058 C C . LEU A 1 148 ? -3.120 -3.612 14.980 1.00 96.88 148 LEU A C 1
ATOM 1060 O O . LEU A 1 148 ? -3.980 -3.951 15.789 1.00 96.88 148 LEU A O 1
ATOM 1064 N N . TRP A 1 149 ? -1.843 -3.436 15.329 1.00 97.06 149 TRP A N 1
ATOM 1065 C CA . TRP A 1 149 ? -1.371 -3.646 16.695 1.00 97.06 149 TRP A CA 1
ATOM 1066 C C . TRP A 1 149 ? -2.027 -2.687 17.694 1.00 97.06 149 TRP A C 1
ATOM 1068 O O . TRP A 1 149 ? -2.550 -3.150 18.704 1.00 97.06 149 TRP A O 1
ATOM 1078 N N . TRP A 1 150 ? -2.048 -1.376 17.413 1.00 96.62 150 TRP A N 1
ATOM 1079 C CA . TRP A 1 150 ? -2.695 -0.397 18.296 1.00 96.62 150 TRP A CA 1
ATOM 1080 C C . TRP A 1 150 ? -4.174 -0.715 18.486 1.00 96.62 150 TRP A C 1
ATOM 1082 O O . TRP A 1 150 ? -4.645 -0.713 19.617 1.00 96.62 150 TRP A O 1
ATOM 1092 N N . TYR A 1 151 ? -4.876 -1.048 17.401 1.00 95.12 151 TYR A N 1
ATOM 1093 C CA . TYR A 1 151 ? -6.284 -1.419 17.469 1.00 95.12 151 TYR A CA 1
ATOM 1094 C C . TYR A 1 151 ? -6.510 -2.634 18.369 1.00 95.12 151 TYR A C 1
ATOM 1096 O O . TYR A 1 151 ? -7.271 -2.543 19.325 1.00 95.12 151 TYR A O 1
ATOM 1104 N N . ASN A 1 152 ? -5.798 -3.737 18.120 1.00 95.00 152 ASN A N 1
ATOM 1105 C CA . ASN A 1 152 ? -5.950 -4.973 18.891 1.00 95.00 152 ASN A CA 1
ATOM 1106 C C . ASN A 1 152 ? -5.570 -4.796 20.364 1.00 95.00 152 ASN A C 1
ATOM 1108 O O . ASN A 1 152 ? -6.137 -5.448 21.234 1.00 95.00 152 ASN A O 1
ATOM 1112 N N . ARG A 1 153 ? -4.590 -3.936 20.647 1.00 94.12 153 ARG A N 1
ATOM 1113 C CA . ARG A 1 153 ? -4.141 -3.632 22.007 1.00 94.12 153 ARG A CA 1
ATOM 1114 C C . ARG A 1 153 ? -5.158 -2.802 22.787 1.00 94.12 153 ARG A C 1
ATOM 1116 O O . ARG A 1 153 ? -5.236 -2.951 24.001 1.00 94.12 153 ARG A O 1
ATOM 1123 N N . ASP A 1 154 ? -5.884 -1.922 22.105 1.00 91.44 154 ASP A N 1
ATOM 1124 C CA . ASP A 1 154 ? -6.897 -1.060 22.716 1.00 9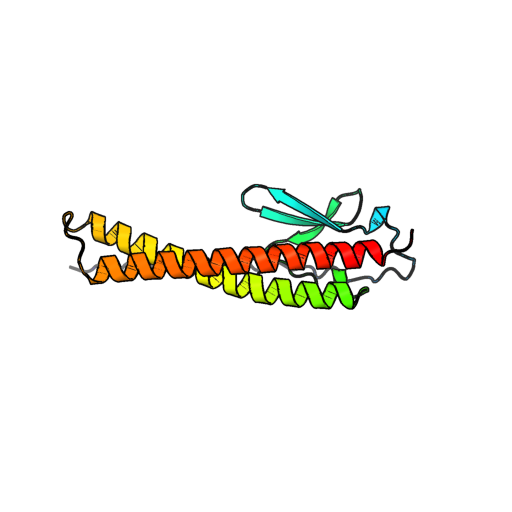1.44 154 ASP A CA 1
ATOM 1125 C C . ASP A 1 154 ? -8.247 -1.795 22.904 1.00 91.44 154 ASP A C 1
ATOM 1127 O O . ASP A 1 154 ? -9.176 -1.226 23.478 1.00 91.44 154 ASP A O 1
ATOM 1131 N N . LEU A 1 155 ? -8.369 -3.052 22.449 1.00 89.56 155 LEU A N 1
ATOM 1132 C CA . LEU A 1 155 ? -9.552 -3.881 22.687 1.00 89.56 155 LEU A CA 1
ATOM 1133 C C . LEU A 1 155 ? -9.651 -4.326 24.161 1.00 89.56 155 LEU A C 1
ATOM 1135 O O . LEU A 1 155 ? -8.630 -4.645 24.782 1.00 89.56 155 LEU A O 1
ATOM 1139 N N . PRO A 1 156 ? -10.876 -4.416 24.712 1.00 83.38 156 PRO A N 1
ATOM 1140 C CA . PRO A 1 156 ? -11.142 -5.110 25.967 1.00 83.38 156 PRO A CA 1
ATOM 1141 C C . PRO A 1 156 ? -10.660 -6.566 25.910 1.00 83.38 156 PRO A C 1
ATOM 1143 O O . PRO A 1 156 ? -10.851 -7.249 24.898 1.00 83.38 156 PRO A O 1
ATOM 1146 N N . ARG A 1 157 ? -10.043 -7.023 27.002 1.00 71.88 157 ARG A N 1
ATOM 1147 C CA . ARG A 1 157 ? -9.678 -8.430 27.207 1.00 71.88 157 ARG A CA 1
ATOM 1148 C C . ARG A 1 157 ? -10.826 -9.193 27.840 1.00 71.88 157 ARG A C 1
ATOM 1150 O O . ARG A 1 157 ? -11.476 -8.598 28.727 1.00 71.88 157 ARG A O 1
#

Radius of gyration: 21.81 Å; chains: 1; bounding box: 47×24×76 Å

Sequence (157 aa):
MDRRRLLGIALALAGASTSLGAQAPGGGCTYDACALRREGVFFSQRILAGVDGRVVARQGFAGFRLDSALATSPRAMAEARIHRREAGVAGVLLLAGSVLGAVALIDASRDGVELSNTRATMLVAGAGMSLVGGWRAQIADRALNRALWWYNRDLPR

Organism: NCBI:txid2014610